Protein AF-A0AAJ4IDJ1-F1 (afdb_monomer)

Nearest PDB structures (foldseek):
  6ama-assembly1_B  TM=6.535E-01  e=5.374E-02  Streptomyces venezuelae
  8dgl-assembly1_B  TM=6.152E-01  e=3.473E-01  Mesorhizobium japonicum R7A
  6amk-assembly1_B  TM=6.258E-01  e=4.579E-01  Streptomyces venezuelae
  6ama-assembly1_A  TM=6.098E-01  e=4.906E-01  Streptomyces venezuelae
  4r4e-assembly1_A  TM=6.134E-01  e=4.181E+00  Bacillus subtilis subsp. subtilis str. 168

Organism: NCBI:txid29495

Solvent-accessible surface area (backbone atoms only — not comparable to full-atom values): 6360 Å² total; per-residue (Å²): 140,83,86,82,80,82,81,80,87,78,88,74,82,65,72,75,59,56,72,76,67,67,76,73,73,73,73,85,62,64,57,90,82,37,76,88,39,52,82,60,35,35,30,56,67,55,51,31,61,74,67,73,47,58,74,66,55,58,58,47,32,45,73,77,66,67,44,75,74,57,82,33,87,83,69,49,27,31,47,37,64,56,52,52,50,39,43,75,78,68,47,82,72,75,72,86,124

Secondary structure (DSSP, 8-state):
--------------TTHHHHH------SS-TTT-TT--SSEEEHHHHHHHHT--HHHHHHHHHHS-PPPPSEETTEEEEHHHHHHHHHHT-------

Mean predicted aligned error: 11.7 Å

pLDDT: mean 79.22, std 13.57, range [37.88, 92.5]

Structure (mmCIF, N/CA/C/O backbone):
data_AF-A0AAJ4IDJ1-F1
#
_entry.id   AF-A0AAJ4IDJ1-F1
#
loop_
_atom_site.group_PDB
_atom_site.id
_atom_site.type_symbol
_atom_site.label_atom_id
_atom_site.label_alt_id
_atom_site.label_comp_id
_atom_site.label_asym_id
_atom_site.label_entity_id
_atom_site.label_seq_id
_atom_site.pdbx_PDB_ins_code
_atom_site.Cartn_x
_atom_site.Cartn_y
_atom_site.Cartn_z
_atom_site.occupancy
_atom_site.B_iso_or_equiv
_atom_site.auth_seq_id
_atom_site.auth_comp_id
_atom_site.auth_asym_id
_atom_site.auth_atom_id
_atom_site.pdbx_PDB_model_num
ATOM 1 N N . MET A 1 1 ? 32.377 -58.630 -39.535 1.00 43.84 1 MET A N 1
ATOM 2 C CA . MET A 1 1 ? 31.602 -58.482 -38.286 1.00 43.84 1 MET A CA 1
ATOM 3 C C . MET A 1 1 ? 31.864 -57.074 -37.769 1.00 43.84 1 MET A C 1
ATOM 5 O O . MET A 1 1 ? 32.988 -56.813 -37.375 1.00 43.84 1 MET A O 1
ATOM 9 N N . ASN A 1 2 ? 30.907 -56.149 -37.881 1.00 50.56 2 ASN A N 1
ATOM 10 C CA . ASN A 1 2 ? 31.060 -54.767 -37.405 1.00 50.56 2 ASN A CA 1
ATOM 11 C C . ASN A 1 2 ? 29.981 -54.508 -36.349 1.00 50.56 2 ASN A C 1
ATOM 13 O O . ASN A 1 2 ? 28.809 -54.374 -36.693 1.00 50.56 2 ASN A O 1
ATOM 17 N N . LEU A 1 3 ? 30.371 -54.501 -35.073 1.00 59.38 3 LEU A N 1
ATOM 18 C CA . LEU A 1 3 ? 29.508 -54.112 -33.957 1.00 59.38 3 LEU A CA 1
ATOM 19 C C . LEU A 1 3 ? 29.703 -52.608 -33.721 1.00 59.38 3 LEU A C 1
ATOM 21 O O . LEU A 1 3 ? 30.628 -52.188 -33.029 1.00 59.38 3 LEU A O 1
ATOM 25 N N . ALA A 1 4 ? 28.862 -51.786 -34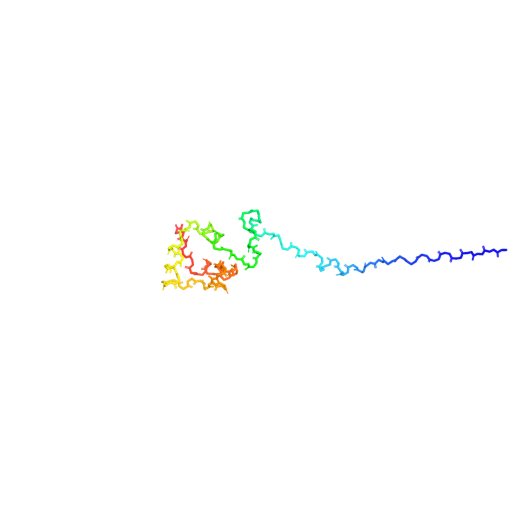.349 1.00 61.66 4 ALA A N 1
ATOM 26 C CA . ALA A 1 4 ? 28.790 -50.363 -34.041 1.00 61.66 4 ALA A CA 1
ATOM 27 C C . ALA A 1 4 ? 28.008 -50.190 -32.729 1.00 61.66 4 ALA A C 1
ATOM 29 O O . ALA A 1 4 ? 26.779 -50.223 -32.712 1.00 61.66 4 ALA A O 1
ATOM 30 N N . ASN A 1 5 ? 28.729 -50.069 -31.613 1.00 66.12 5 ASN A N 1
ATOM 31 C CA . ASN A 1 5 ? 28.133 -49.819 -30.304 1.00 66.12 5 ASN A CA 1
ATOM 32 C C . ASN A 1 5 ? 27.743 -48.339 -30.194 1.00 66.12 5 ASN A C 1
ATOM 34 O O . ASN A 1 5 ? 28.565 -47.486 -29.858 1.00 66.12 5 ASN A O 1
ATOM 38 N N . ASN A 1 6 ? 26.483 -48.036 -30.496 1.00 72.00 6 ASN A N 1
ATOM 39 C CA . ASN A 1 6 ? 25.927 -46.690 -30.395 1.00 72.00 6 ASN A CA 1
ATOM 40 C C . ASN A 1 6 ? 25.486 -46.432 -28.946 1.00 72.00 6 ASN A C 1
ATOM 42 O O . ASN A 1 6 ? 24.355 -46.737 -28.570 1.00 72.00 6 ASN A O 1
ATOM 46 N N . TYR A 1 7 ? 26.384 -45.905 -28.114 1.00 75.31 7 TYR A N 1
ATOM 47 C CA . TYR A 1 7 ? 26.050 -45.517 -26.742 1.00 75.31 7 TYR A CA 1
ATOM 48 C C . TYR A 1 7 ? 25.423 -44.118 -26.724 1.00 75.31 7 TYR A C 1
ATOM 50 O O . TYR A 1 7 ? 26.110 -43.115 -26.911 1.00 75.31 7 TYR A O 1
ATOM 58 N N . THR A 1 8 ? 24.114 -44.038 -26.485 1.00 76.00 8 THR A N 1
ATOM 59 C CA . THR A 1 8 ? 23.414 -42.766 -26.265 1.00 76.00 8 THR A CA 1
ATOM 60 C C . THR A 1 8 ? 23.428 -42.423 -24.778 1.00 76.00 8 THR A C 1
ATOM 62 O O . THR A 1 8 ? 22.761 -43.068 -23.971 1.00 76.00 8 THR A O 1
ATOM 65 N N . PHE A 1 9 ? 24.183 -41.391 -24.404 1.00 79.81 9 PHE A N 1
ATOM 66 C CA . PHE A 1 9 ? 24.162 -40.834 -23.054 1.00 79.81 9 PHE A CA 1
ATOM 67 C C . PHE A 1 9 ? 22.938 -39.924 -22.899 1.00 79.81 9 PHE A C 1
ATOM 69 O O . PHE A 1 9 ? 22.909 -38.823 -23.447 1.00 79.81 9 PHE A O 1
ATOM 76 N N . THR A 1 10 ? 21.915 -40.386 -22.178 1.00 81.44 10 THR A N 1
ATOM 77 C CA . THR A 1 10 ? 20.749 -39.555 -21.843 1.00 81.44 10 THR A CA 1
ATOM 78 C C . THR A 1 10 ? 20.939 -38.990 -20.445 1.00 81.44 10 THR A C 1
ATOM 80 O O . THR A 1 10 ? 20.976 -39.736 -19.468 1.00 81.44 10 THR A O 1
ATOM 83 N N . TYR A 1 11 ? 21.075 -37.668 -20.346 1.00 83.62 11 TYR A N 1
ATOM 84 C CA . TYR A 1 11 ? 21.114 -36.988 -19.059 1.00 83.62 11 TYR A CA 1
ATOM 85 C C . TYR A 1 11 ? 19.697 -36.893 -18.490 1.00 83.62 11 TYR A C 1
ATOM 87 O O . TYR A 1 11 ? 18.841 -36.217 -19.060 1.00 83.62 11 TYR A O 1
ATOM 95 N N . GLN A 1 12 ? 19.464 -37.551 -17.356 1.00 84.50 12 GLN A N 1
ATOM 96 C CA . GLN A 1 12 ? 18.275 -37.334 -16.543 1.00 84.50 12 GLN A CA 1
ATOM 97 C C . GLN A 1 12 ? 18.666 -36.510 -15.322 1.00 84.50 12 GLN A C 1
ATOM 99 O O . GLN A 1 12 ? 19.524 -36.915 -14.537 1.00 84.50 12 GLN A O 1
ATOM 104 N N . ALA A 1 13 ? 18.039 -35.343 -15.176 1.00 84.38 13 ALA A N 1
ATOM 105 C CA . ALA A 1 13 ? 18.240 -34.506 -14.007 1.00 84.38 13 ALA A CA 1
ATOM 106 C C . ALA A 1 13 ? 17.823 -35.278 -12.737 1.00 84.38 13 ALA A C 1
ATOM 108 O O . ALA A 1 13 ? 16.808 -35.983 -12.750 1.00 84.38 13 ALA A O 1
ATOM 109 N N . PRO A 1 14 ? 18.591 -35.177 -11.644 1.00 86.19 14 PRO A N 1
ATOM 110 C CA . PRO A 1 14 ? 18.262 -35.859 -10.404 1.00 86.19 14 PRO A CA 1
ATOM 111 C C . PRO A 1 14 ? 16.996 -35.276 -9.765 1.00 86.19 14 PRO A C 1
ATOM 113 O O . PRO A 1 14 ? 16.782 -34.063 -9.763 1.00 86.19 14 PRO A O 1
ATOM 116 N N . SER A 1 15 ? 16.176 -36.148 -9.174 1.00 81.69 15 SER A N 1
ATOM 117 C CA . SER A 1 15 ? 14.839 -35.806 -8.671 1.00 81.69 15 SER A CA 1
ATOM 118 C C . SER A 1 15 ? 14.818 -34.681 -7.628 1.00 81.69 15 SER A C 1
ATOM 120 O O . SER A 1 15 ? 13.830 -33.959 -7.562 1.00 81.69 15 SER A O 1
ATOM 122 N N . PHE A 1 16 ? 15.898 -34.476 -6.862 1.00 80.44 16 PHE A N 1
ATOM 123 C CA . PHE A 1 16 ? 15.983 -33.415 -5.843 1.00 80.44 16 PHE A CA 1
ATOM 124 C C . PHE A 1 16 ? 15.885 -31.997 -6.426 1.00 80.44 16 PHE A C 1
ATOM 126 O O . PHE A 1 16 ? 15.566 -31.049 -5.715 1.00 80.44 16 PHE A O 1
ATOM 133 N N . LEU A 1 17 ? 16.154 -31.822 -7.725 1.00 77.12 17 LEU A N 1
ATOM 134 C CA . LEU A 1 17 ? 15.996 -30.525 -8.384 1.00 77.12 17 LEU A CA 1
ATOM 135 C C . LEU A 1 17 ? 14.520 -30.118 -8.520 1.00 77.12 17 LEU A C 1
ATOM 137 O O . LEU A 1 17 ? 14.226 -28.924 -8.572 1.00 77.12 17 LEU A O 1
ATOM 141 N N . ASN A 1 18 ? 13.584 -31.075 -8.502 1.00 73.69 18 ASN A N 1
ATOM 142 C CA . ASN A 1 18 ? 12.151 -30.774 -8.543 1.00 73.69 18 ASN A CA 1
ATOM 143 C C . ASN A 1 18 ? 11.646 -30.124 -7.248 1.00 73.69 18 ASN A C 1
ATOM 145 O O . ASN A 1 18 ? 10.694 -29.340 -7.299 1.00 73.69 18 ASN A O 1
ATOM 149 N N . ASP A 1 19 ? 12.298 -30.381 -6.112 1.00 70.81 19 ASP A N 1
ATOM 150 C CA . ASP A 1 19 ? 11.923 -29.791 -4.822 1.00 70.81 19 ASP A CA 1
ATOM 151 C C . ASP A 1 19 ? 12.183 -28.275 -4.798 1.00 70.81 19 ASP A C 1
ATOM 153 O O . ASP A 1 19 ? 11.421 -27.508 -4.206 1.00 70.81 19 ASP A O 1
ATOM 157 N N . PHE A 1 20 ? 13.206 -27.814 -5.526 1.00 65.62 20 PHE A N 1
ATOM 158 C CA . PHE A 1 20 ? 13.498 -26.388 -5.707 1.00 65.62 20 PHE A CA 1
ATOM 159 C C . PHE A 1 20 ? 12.592 -25.716 -6.746 1.00 65.62 20 PHE A C 1
ATOM 161 O O . PHE A 1 20 ? 12.456 -24.493 -6.748 1.00 65.62 20 PHE A O 1
ATOM 168 N N . ALA A 1 21 ? 11.951 -26.492 -7.624 1.00 63.03 21 ALA A N 1
ATOM 169 C CA . ALA A 1 21 ? 11.159 -25.961 -8.730 1.00 63.03 21 ALA A CA 1
ATOM 170 C C . ALA A 1 21 ? 9.758 -25.465 -8.314 1.00 63.03 21 ALA A C 1
ATOM 172 O O . ALA A 1 21 ? 9.125 -24.728 -9.072 1.00 63.03 21 ALA A O 1
ATOM 173 N N . SER A 1 22 ? 9.261 -25.837 -7.126 1.00 58.62 22 SER A N 1
ATOM 174 C CA . SER A 1 22 ? 7.815 -25.785 -6.836 1.00 58.62 22 SER A CA 1
ATOM 175 C C . SER A 1 22 ? 7.334 -24.759 -5.807 1.00 58.62 22 SER A C 1
ATOM 177 O O . SER A 1 22 ? 6.160 -24.783 -5.451 1.00 58.62 22 SER A O 1
ATOM 179 N N . LYS A 1 23 ? 8.139 -23.779 -5.386 1.00 58.75 23 LYS A N 1
ATOM 180 C CA . LYS A 1 23 ? 7.585 -22.599 -4.690 1.00 58.75 23 LYS A CA 1
ATOM 181 C C . LYS A 1 23 ? 7.468 -21.407 -5.631 1.00 58.75 23 LYS A C 1
ATOM 183 O O . LYS A 1 23 ? 8.033 -20.347 -5.389 1.00 58.75 23 LYS A O 1
ATOM 188 N N . LYS A 1 24 ? 6.697 -21.560 -6.710 1.00 57.03 24 LYS A N 1
ATOM 189 C CA . LYS A 1 24 ? 6.071 -20.387 -7.329 1.00 57.03 24 LYS A CA 1
ATOM 190 C C . LYS A 1 24 ? 5.006 -19.913 -6.349 1.00 57.03 24 LYS A C 1
ATOM 192 O O . LYS A 1 24 ? 3.887 -20.416 -6.370 1.00 57.03 24 LYS A O 1
ATOM 197 N N . GLU A 1 25 ? 5.388 -19.030 -5.430 1.00 63.28 25 GLU A N 1
ATOM 198 C CA . GLU A 1 25 ? 4.433 -18.325 -4.581 1.00 63.28 25 GLU A CA 1
ATOM 199 C C . GLU A 1 25 ? 3.357 -17.738 -5.494 1.00 63.28 25 GLU A C 1
ATOM 201 O O . GLU A 1 25 ? 3.657 -16.937 -6.384 1.00 63.28 25 GLU A O 1
ATOM 206 N N . GLN A 1 26 ? 2.121 -18.210 -5.333 1.00 65.00 26 GLN A N 1
ATOM 207 C CA . GLN A 1 26 ? 0.989 -17.695 -6.089 1.00 65.00 26 GLN A CA 1
ATOM 208 C C . GLN A 1 26 ? 0.938 -16.182 -5.872 1.00 65.00 26 GLN A C 1
ATOM 210 O O . GLN A 1 26 ? 1.117 -15.719 -4.743 1.00 65.00 26 GLN A O 1
ATOM 215 N N . ALA A 1 27 ? 0.756 -15.417 -6.949 1.00 63.78 27 ALA A N 1
ATOM 216 C CA . ALA A 1 27 ? 0.711 -13.968 -6.841 1.00 63.78 27 ALA A CA 1
ATOM 217 C C . ALA A 1 27 ? -0.465 -13.586 -5.932 1.00 63.78 27 ALA A C 1
ATOM 219 O O . ALA A 1 27 ? -1.619 -13.819 -6.276 1.00 63.78 27 ALA A O 1
ATOM 220 N N . VAL A 1 28 ? -0.166 -13.023 -4.759 1.00 71.31 28 VAL A N 1
ATOM 221 C CA . VAL A 1 28 ? -1.183 -12.597 -3.774 1.00 71.31 28 VAL A CA 1
ATOM 222 C C . VAL A 1 28 ? -1.908 -11.321 -4.242 1.00 71.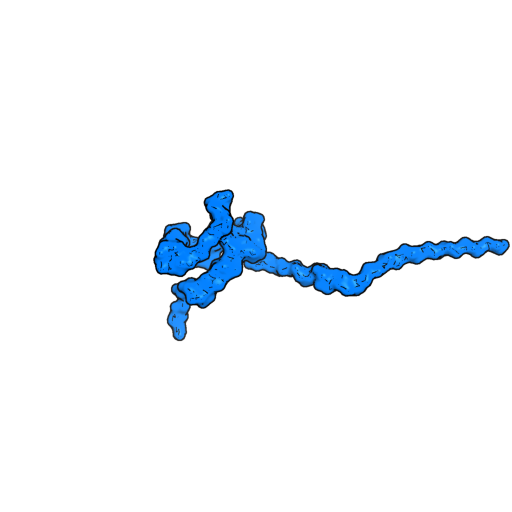31 28 VAL A C 1
ATOM 224 O O . VAL A 1 28 ? -2.847 -10.859 -3.603 1.00 71.31 28 VAL A O 1
ATOM 227 N N . TYR A 1 29 ? -1.472 -10.735 -5.359 1.00 77.06 29 TYR A N 1
ATOM 228 C CA . TYR A 1 29 ? -1.908 -9.440 -5.866 1.00 77.06 29 TYR A CA 1
ATOM 229 C C . TYR A 1 29 ? -2.398 -9.508 -7.316 1.00 77.06 29 TYR A C 1
ATOM 231 O O . TYR A 1 29 ? -1.967 -10.355 -8.102 1.00 77.06 29 TYR A O 1
ATOM 239 N N . ASP A 1 30 ? -3.255 -8.554 -7.685 1.00 80.62 30 ASP A N 1
ATOM 240 C CA . ASP A 1 30 ? -3.742 -8.391 -9.055 1.00 80.62 30 ASP A CA 1
ATOM 241 C C . ASP A 1 30 ? -2.647 -7.817 -9.964 1.00 80.62 30 ASP A C 1
ATOM 243 O O . ASP A 1 30 ? -2.489 -6.600 -10.100 1.00 80.62 30 ASP A O 1
ATOM 247 N N . VAL A 1 31 ? -1.911 -8.705 -10.638 1.00 77.81 31 VAL A N 1
ATOM 248 C CA . VAL A 1 31 ? -0.808 -8.349 -11.551 1.00 77.81 31 VAL A CA 1
ATOM 249 C C . VAL A 1 31 ? -1.267 -7.395 -12.664 1.00 77.81 31 VAL A C 1
ATOM 251 O O . VAL A 1 31 ? -0.545 -6.467 -13.021 1.00 77.81 31 VAL A O 1
ATOM 254 N N . CYS A 1 32 ? -2.486 -7.571 -13.187 1.00 80.44 32 CYS A N 1
ATOM 255 C CA . CYS A 1 32 ? -3.035 -6.714 -14.243 1.00 80.44 32 CYS A CA 1
ATOM 256 C C . CYS A 1 32 ? -3.352 -5.291 -13.762 1.00 80.44 32 CYS A C 1
ATOM 258 O O . CYS A 1 32 ? -3.298 -4.352 -14.552 1.00 80.44 32 CYS A O 1
ATOM 260 N N . LYS A 1 33 ? -3.701 -5.127 -12.482 1.00 83.00 33 LYS A N 1
ATOM 261 C CA . LYS A 1 33 ? -4.082 -3.832 -11.911 1.00 83.00 33 LYS A CA 1
ATOM 262 C C . LYS A 1 33 ? -2.865 -3.074 -11.384 1.00 83.00 33 LYS A C 1
ATOM 264 O O . LYS A 1 33 ? -2.805 -1.851 -11.500 1.00 83.00 33 LYS A O 1
ATOM 269 N N . TYR A 1 34 ? -1.883 -3.800 -10.849 1.00 85.06 34 TYR A N 1
ATOM 270 C CA . TYR A 1 34 ? -0.675 -3.237 -10.255 1.00 85.06 34 TYR A CA 1
ATOM 271 C C . TYR A 1 34 ? 0.589 -3.904 -10.810 1.00 85.06 34 TYR A C 1
ATOM 273 O O . TYR A 1 34 ? 1.197 -4.732 -10.129 1.00 85.06 34 TYR A O 1
ATOM 281 N N . PRO A 1 35 ? 1.047 -3.510 -12.012 1.00 82.81 35 PRO A N 1
ATOM 282 C CA . PRO A 1 35 ? 2.242 -4.102 -12.616 1.00 82.81 35 PRO A CA 1
ATOM 283 C C . PRO A 1 35 ? 3.519 -3.836 -11.803 1.00 82.81 35 PRO A C 1
ATOM 285 O O . PRO A 1 35 ? 4.467 -4.609 -11.853 1.00 82.81 35 PRO A O 1
ATOM 288 N N . GLU A 1 36 ? 3.533 -2.755 -11.021 1.00 83.62 36 GLU A N 1
ATOM 289 C CA . GLU A 1 36 ? 4.665 -2.343 -10.180 1.00 83.62 36 GLU A CA 1
ATOM 290 C C . GLU A 1 36 ? 4.695 -3.033 -8.805 1.00 83.62 36 GLU A C 1
ATOM 292 O O . GLU A 1 36 ? 5.628 -2.826 -8.024 1.00 83.62 36 GLU A O 1
ATOM 297 N N . SER A 1 37 ? 3.654 -3.804 -8.475 1.00 85.94 37 SER A N 1
ATOM 298 C CA . SER A 1 37 ? 3.566 -4.532 -7.207 1.00 85.94 37 SER A CA 1
ATOM 299 C C . SER A 1 37 ? 4.162 -5.925 -7.348 1.00 85.94 37 SER A C 1
ATOM 301 O O . SER A 1 37 ? 4.230 -6.49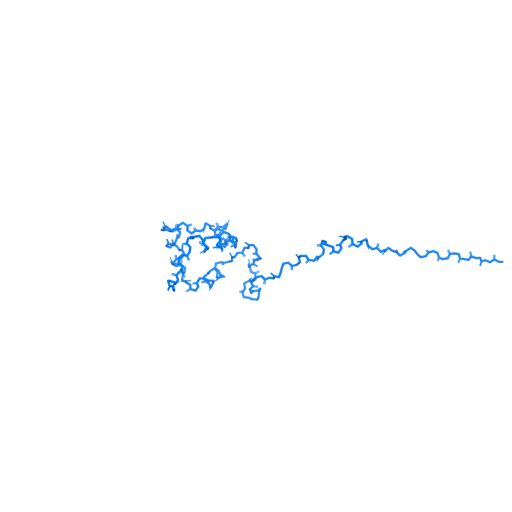0 -8.439 1.00 85.94 37 SER A O 1
ATOM 303 N N . SER A 1 38 ? 4.648 -6.464 -6.238 1.00 84.50 38 SER A N 1
ATOM 304 C CA . SER A 1 38 ? 5.231 -7.800 -6.152 1.00 84.50 38 SER A CA 1
ATOM 305 C C . SER A 1 38 ? 4.706 -8.516 -4.914 1.00 84.50 38 SER A C 1
ATOM 307 O O . SER A 1 38 ? 4.070 -7.895 -4.064 1.00 84.50 38 SER A O 1
ATOM 309 N N . ASN A 1 39 ? 4.989 -9.812 -4.756 1.00 84.06 39 ASN A N 1
ATOM 310 C CA . ASN A 1 39 ? 4.566 -10.558 -3.563 1.00 84.06 39 ASN A CA 1
ATOM 311 C C . ASN A 1 39 ? 5.036 -9.877 -2.269 1.00 84.06 39 ASN A C 1
ATOM 313 O O . ASN A 1 39 ? 4.271 -9.763 -1.314 1.00 84.06 39 ASN A O 1
ATOM 317 N N . SER A 1 40 ? 6.252 -9.332 -2.257 1.00 87.69 40 SER A N 1
ATOM 318 C CA . SER A 1 40 ? 6.826 -8.688 -1.073 1.00 87.69 40 SER A CA 1
ATOM 319 C C . SER A 1 40 ? 6.568 -7.182 -0.992 1.00 87.69 40 SER A C 1
ATOM 321 O O . SER A 1 40 ? 6.658 -6.626 0.102 1.00 87.69 40 SER A O 1
ATOM 323 N N . ILE A 1 41 ? 6.272 -6.506 -2.108 1.00 90.38 41 ILE A N 1
ATOM 324 C CA . ILE A 1 41 ? 6.190 -5.040 -2.174 1.00 90.38 41 ILE A CA 1
ATOM 325 C C . ILE A 1 41 ? 4.821 -4.604 -2.684 1.00 90.38 41 ILE A C 1
ATOM 327 O O . ILE A 1 41 ? 4.410 -4.998 -3.772 1.00 90.38 41 ILE A O 1
ATOM 331 N N . MET A 1 42 ? 4.169 -3.717 -1.934 1.00 91.44 42 MET A N 1
ATOM 332 C CA . MET A 1 42 ? 2.924 -3.077 -2.339 1.00 91.44 42 MET A CA 1
ATOM 333 C C . MET A 1 42 ? 3.138 -1.661 -2.863 1.00 91.44 42 MET A C 1
ATOM 335 O O . MET A 1 42 ? 3.875 -0.860 -2.274 1.00 91.44 42 MET A O 1
ATOM 339 N N . CYS A 1 43 ? 2.455 -1.330 -3.957 1.00 92.12 43 CYS A N 1
ATOM 340 C CA . CYS A 1 43 ? 2.425 0.029 -4.497 1.00 92.12 43 CYS A CA 1
ATOM 341 C C . CYS A 1 43 ? 1.414 0.919 -3.775 1.00 92.12 43 CYS A C 1
ATOM 343 O O . CYS A 1 43 ? 0.483 0.444 -3.136 1.00 92.12 43 CYS A O 1
ATOM 345 N N . HIS A 1 44 ? 1.548 2.240 -3.930 1.00 89.81 44 HIS A N 1
ATOM 346 C CA . HIS A 1 44 ? 0.624 3.184 -3.295 1.00 89.81 44 HIS A CA 1
ATOM 347 C C . HIS A 1 44 ? -0.850 2.923 -3.618 1.00 89.81 44 HIS A C 1
ATOM 349 O O . HIS A 1 44 ? -1.660 2.920 -2.700 1.00 89.81 44 HIS A O 1
ATOM 355 N N . GLN A 1 45 ? -1.185 2.674 -4.887 1.00 88.81 45 GLN A N 1
ATOM 356 C CA . GLN A 1 45 ? -2.567 2.392 -5.295 1.00 88.81 45 GLN A CA 1
ATOM 357 C C . GLN A 1 45 ? -3.088 1.090 -4.679 1.00 88.81 45 GLN A C 1
ATOM 359 O O . GLN A 1 45 ? -4.186 1.059 -4.141 1.00 88.81 45 GLN A O 1
ATOM 364 N N . GLU A 1 46 ? -2.260 0.047 -4.666 1.00 90.56 46 GLU A N 1
ATOM 365 C CA . GLU A 1 46 ? -2.607 -1.225 -4.039 1.00 90.56 46 GLU A CA 1
ATOM 366 C C . GLU A 1 46 ? -2.868 -1.076 -2.537 1.00 90.56 46 GLU A C 1
ATOM 368 O O . GLU A 1 46 ? -3.852 -1.604 -2.032 1.00 90.56 46 GLU A O 1
ATOM 373 N N . VAL A 1 47 ? -2.033 -0.311 -1.827 1.00 89.19 47 VAL A N 1
ATOM 374 C CA . VAL A 1 47 ? -2.232 -0.035 -0.398 1.00 89.19 47 VAL A CA 1
ATOM 375 C C . VAL A 1 47 ? -3.528 0.748 -0.167 1.00 89.19 47 VAL A C 1
ATOM 377 O O . VAL A 1 47 ? -4.277 0.429 0.753 1.00 89.19 47 VAL A O 1
ATOM 380 N N . LEU A 1 48 ? -3.823 1.759 -0.990 1.00 89.44 48 LEU A N 1
ATOM 381 C CA . LEU A 1 48 ? -5.072 2.523 -0.882 1.00 89.44 48 LEU A CA 1
ATOM 382 C C . LEU A 1 48 ? -6.301 1.626 -1.055 1.00 89.44 48 LEU A C 1
ATOM 384 O O . LEU A 1 48 ? -7.228 1.696 -0.244 1.00 89.44 48 LEU A O 1
ATOM 388 N N . ASP A 1 49 ? -6.271 0.757 -2.062 1.00 89.19 49 ASP A N 1
ATOM 389 C CA . ASP A 1 49 ? -7.351 -0.177 -2.364 1.00 89.19 49 ASP A CA 1
ATOM 390 C C . ASP A 1 49 ? -7.490 -1.265 -1.298 1.00 89.19 49 ASP A C 1
ATOM 392 O O . ASP A 1 49 ? -8.610 -1.603 -0.919 1.00 89.19 49 ASP A O 1
ATOM 396 N N . PHE A 1 50 ? -6.373 -1.756 -0.753 1.00 87.44 50 PHE A N 1
ATOM 397 C CA . PHE A 1 50 ? -6.361 -2.722 0.346 1.00 87.44 50 PHE A CA 1
ATOM 398 C C . PHE A 1 50 ? -7.099 -2.182 1.577 1.00 87.44 50 PHE A C 1
ATOM 400 O O . PHE A 1 50 ? -7.897 -2.885 2.193 1.00 87.44 50 PHE A O 1
ATOM 407 N N . PHE A 1 51 ? -6.878 -0.910 1.916 1.00 86.25 51 PHE A N 1
ATOM 408 C CA . PHE A 1 51 ? -7.556 -0.268 3.041 1.00 86.25 51 PHE A CA 1
ATOM 409 C C . PHE A 1 51 ? -8.935 0.300 2.688 1.00 86.25 51 PHE A C 1
ATOM 411 O O . PHE A 1 51 ? -9.691 0.649 3.597 1.00 86.25 51 PHE A O 1
ATOM 418 N N . GLN A 1 52 ? -9.262 0.436 1.399 1.00 85.19 52 GLN A N 1
ATOM 419 C CA . GLN A 1 52 ? -10.420 1.194 0.911 1.00 85.19 52 GLN A CA 1
ATOM 420 C C . GLN A 1 52 ? -10.473 2.609 1.528 1.00 85.19 52 GLN A C 1
ATOM 422 O O . GLN A 1 52 ? -11.535 3.120 1.899 1.00 85.19 52 GLN A O 1
ATOM 427 N N . LYS A 1 53 ? -9.301 3.236 1.713 1.00 85.06 53 LYS A N 1
ATOM 428 C CA . LYS A 1 53 ? -9.144 4.569 2.319 1.00 85.06 53 LYS A CA 1
ATOM 429 C C . LYS A 1 53 ? -8.372 5.503 1.401 1.00 85.06 53 LYS A C 1
ATOM 431 O O . LYS A 1 53 ? -7.583 5.085 0.562 1.00 85.06 53 LYS A O 1
ATOM 436 N N . GLY A 1 54 ? -8.583 6.801 1.606 1.00 87.38 54 GLY A N 1
ATOM 437 C CA . GLY A 1 54 ? -7.869 7.843 0.881 1.00 87.38 54 GLY A CA 1
ATOM 438 C C . GLY A 1 54 ? -6.428 8.029 1.361 1.00 87.38 54 GLY A C 1
ATOM 439 O O . GLY A 1 54 ? -6.058 7.693 2.488 1.00 87.38 54 GLY A O 1
ATOM 440 N N . ARG A 1 55 ? -5.615 8.668 0.514 1.00 86.94 55 ARG A N 1
ATOM 441 C CA . ARG A 1 55 ? -4.207 9.008 0.789 1.00 86.94 55 ARG A CA 1
ATOM 442 C C . ARG A 1 55 ? -4.009 9.777 2.096 1.00 86.94 55 ARG A C 1
ATOM 444 O O . ARG A 1 55 ? -3.017 9.564 2.790 1.00 86.94 55 ARG A O 1
ATOM 451 N N . THR A 1 56 ? -4.941 10.661 2.436 1.00 88.88 56 THR A N 1
ATOM 452 C CA . THR A 1 56 ? -4.910 11.459 3.669 1.00 88.88 56 THR A CA 1
ATOM 453 C C . THR A 1 56 ? -4.927 10.585 4.919 1.00 88.88 56 THR A C 1
ATOM 455 O O . THR A 1 56 ? -4.196 10.865 5.865 1.00 88.88 56 THR A O 1
ATOM 458 N N . THR A 1 57 ? -5.682 9.487 4.899 1.00 88.31 57 THR A N 1
ATOM 459 C CA . THR A 1 57 ? -5.784 8.549 6.018 1.00 88.31 57 THR A CA 1
ATOM 460 C C . THR A 1 57 ? -4.449 7.865 6.303 1.00 88.31 57 THR A C 1
ATOM 462 O O . THR A 1 57 ? -4.034 7.801 7.455 1.00 88.31 57 THR A O 1
ATOM 465 N N . ILE A 1 58 ? -3.719 7.445 5.264 1.00 87.94 58 ILE A N 1
ATOM 466 C CA . ILE A 1 58 ? -2.374 6.867 5.424 1.00 87.94 58 ILE A CA 1
ATOM 467 C C . ILE A 1 58 ? -1.416 7.898 6.040 1.00 87.94 58 ILE A C 1
ATOM 469 O O . ILE A 1 58 ? -0.640 7.573 6.936 1.00 87.94 58 ILE A O 1
ATOM 473 N N . ILE A 1 59 ? -1.482 9.160 5.600 1.00 88.25 59 ILE A N 1
ATOM 474 C CA . ILE A 1 59 ? -0.660 10.242 6.166 1.00 88.25 59 ILE A CA 1
ATOM 475 C C . ILE A 1 59 ? -0.978 10.446 7.652 1.00 88.25 59 ILE A C 1
ATOM 477 O O . ILE A 1 59 ? -0.060 10.617 8.452 1.00 88.25 59 ILE A O 1
ATOM 481 N N . GLN A 1 60 ? -2.257 10.409 8.029 1.00 89.25 60 GLN A N 1
ATOM 482 C CA . GLN A 1 60 ? -2.679 10.516 9.423 1.00 89.25 60 GLN A CA 1
ATOM 483 C C . GLN A 1 60 ? -2.194 9.323 10.255 1.00 89.25 60 GLN A C 1
ATOM 485 O O . GLN A 1 60 ? -1.611 9.522 11.317 1.00 89.25 60 GLN A O 1
ATOM 490 N N . TRP A 1 61 ? -2.331 8.090 9.758 1.00 89.31 61 TRP A N 1
ATOM 491 C CA . TRP A 1 61 ? -1.852 6.901 10.469 1.00 89.31 61 TRP A CA 1
ATOM 492 C C . TRP A 1 61 ? -0.339 6.894 10.671 1.00 89.31 61 TRP A C 1
ATOM 494 O O . TRP A 1 61 ? 0.129 6.418 11.702 1.00 89.31 61 TRP A O 1
ATOM 504 N N . ARG A 1 62 ? 0.431 7.473 9.746 1.00 87.75 62 ARG A N 1
ATOM 505 C CA . ARG A 1 62 ? 1.876 7.661 9.940 1.00 87.75 62 ARG A CA 1
ATOM 506 C C . ARG A 1 62 ? 2.201 8.609 11.095 1.00 87.75 62 ARG A C 1
ATOM 508 O O . ARG A 1 62 ? 3.223 8.426 11.739 1.00 87.75 62 ARG A O 1
ATOM 515 N N . LYS A 1 63 ? 1.350 9.605 11.361 1.00 87.62 63 LYS A N 1
ATOM 516 C CA . LYS A 1 63 ? 1.546 10.565 12.460 1.00 87.62 63 LYS A CA 1
ATOM 517 C C . LYS A 1 63 ? 1.031 10.043 13.799 1.00 87.62 63 LYS A C 1
ATOM 519 O O . LYS A 1 63 ? 1.678 10.250 14.814 1.00 87.62 63 LYS A O 1
ATOM 524 N N . GLU A 1 64 ? -0.134 9.401 13.798 1.00 86.25 64 GLU A N 1
ATOM 525 C CA . GLU A 1 64 ? -0.866 9.068 15.028 1.00 86.25 64 GLU A CA 1
ATOM 526 C C . GLU A 1 64 ? -0.686 7.613 15.476 1.00 86.25 64 GLU A C 1
ATOM 528 O O . GLU A 1 64 ? -0.713 7.337 16.670 1.00 86.25 64 GLU A O 1
ATOM 533 N N . ARG A 1 65 ? -0.540 6.673 14.532 1.00 83.19 65 ARG A N 1
ATOM 534 C CA . ARG A 1 65 ? -0.631 5.219 14.783 1.00 83.19 65 ARG A CA 1
ATOM 535 C C . ARG A 1 65 ? 0.619 4.435 14.369 1.00 83.19 65 ARG A C 1
ATOM 537 O O . ARG A 1 65 ? 0.586 3.208 14.315 1.00 83.19 65 ARG A O 1
ATOM 544 N N . GLY A 1 66 ? 1.696 5.134 14.008 1.00 86.44 66 GLY A N 1
ATOM 545 C CA . GLY A 1 66 ? 2.957 4.512 13.599 1.00 86.44 66 GLY A CA 1
ATOM 546 C C . GLY A 1 66 ? 2.838 3.608 12.369 1.00 86.44 66 GLY A C 1
ATOM 547 O O . GLY A 1 66 ? 3.458 2.550 12.334 1.00 86.44 66 GLY A O 1
ATOM 548 N N . PHE A 1 67 ? 2.019 3.982 11.377 1.00 89.50 67 PHE A N 1
ATOM 549 C CA . PHE A 1 67 ? 1.921 3.214 10.128 1.00 89.50 67 PHE A CA 1
ATOM 550 C C . PHE A 1 67 ? 3.302 3.040 9.463 1.00 89.50 67 PHE A C 1
ATOM 552 O O . PHE A 1 67 ? 4.069 4.011 9.455 1.00 89.50 67 PHE A O 1
ATOM 559 N N . PRO A 1 68 ? 3.606 1.867 8.865 1.00 90.38 68 PRO A N 1
ATOM 560 C CA . PRO A 1 68 ? 4.920 1.568 8.310 1.00 90.38 68 PRO A CA 1
ATOM 561 C C . PRO A 1 68 ? 5.432 2.640 7.350 1.00 90.38 68 PRO A C 1
ATOM 563 O O . PRO A 1 68 ? 4.708 3.163 6.489 1.00 90.38 68 PRO A O 1
ATOM 566 N N . GLU A 1 69 ? 6.716 2.953 7.479 1.00 90.31 69 GLU A N 1
ATOM 567 C CA . GLU A 1 69 ? 7.383 3.847 6.547 1.00 90.31 69 GLU A CA 1
ATOM 568 C C . GLU A 1 69 ? 7.510 3.185 5.167 1.00 90.31 69 GLU A C 1
ATOM 570 O O . GLU A 1 69 ? 7.747 1.978 5.066 1.00 90.31 69 GLU A O 1
ATOM 575 N N . PRO A 1 70 ? 7.342 3.955 4.082 1.00 91.44 70 PRO A N 1
ATOM 576 C CA . PRO A 1 70 ? 7.556 3.429 2.750 1.00 91.44 70 PRO A CA 1
ATOM 577 C C . PRO A 1 70 ? 9.048 3.149 2.519 1.00 91.44 70 PRO A C 1
ATOM 579 O O . PRO A 1 70 ? 9.899 3.978 2.841 1.00 91.44 70 PRO A O 1
ATOM 582 N N . ILE A 1 71 ? 9.361 2.020 1.883 1.00 89.94 71 ILE A N 1
ATOM 583 C CA . ILE A 1 71 ? 10.733 1.645 1.501 1.00 89.94 71 ILE A CA 1
ATOM 584 C C . ILE A 1 71 ? 11.312 2.549 0.409 1.00 89.94 71 ILE A C 1
ATOM 586 O O . ILE A 1 71 ? 12.525 2.678 0.283 1.00 89.94 71 ILE A O 1
ATOM 590 N N . SER A 1 72 ? 10.448 3.180 -0.389 1.00 89.31 72 SER A N 1
ATOM 591 C CA . SER A 1 72 ? 10.835 4.160 -1.402 1.00 89.31 72 SER A CA 1
ATOM 592 C C . SER A 1 72 ? 9.888 5.349 -1.368 1.00 89.31 72 SER A C 1
ATOM 594 O O . SER A 1 72 ? 8.686 5.191 -1.161 1.00 89.31 72 SER A O 1
ATOM 596 N N . LYS A 1 73 ? 10.434 6.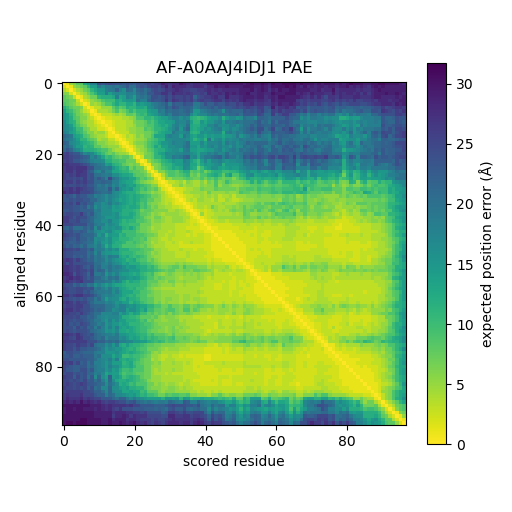554 -1.559 1.00 83.19 73 LYS A N 1
ATOM 597 C CA . LYS A 1 73 ? 9.674 7.815 -1.548 1.00 83.19 73 LYS A CA 1
ATOM 598 C C . LYS A 1 73 ? 9.190 8.225 -2.947 1.00 83.19 73 LYS A C 1
ATOM 600 O O . LYS A 1 73 ? 8.250 9.011 -3.040 1.00 83.19 73 LYS A O 1
ATOM 605 N N . ALA A 1 74 ? 9.790 7.691 -4.013 1.00 85.81 74 ALA A N 1
ATOM 606 C CA . ALA A 1 74 ? 9.457 8.013 -5.401 1.00 85.81 74 ALA A CA 1
ATOM 607 C C . ALA A 1 74 ? 9.777 6.821 -6.335 1.00 85.81 74 ALA A C 1
ATOM 609 O O . ALA A 1 74 ? 10.928 6.673 -6.741 1.00 85.81 74 ALA A O 1
ATOM 610 N N . PRO A 1 75 ? 8.797 5.964 -6.684 1.00 85.62 75 PRO A N 1
ATOM 611 C CA . PRO A 1 75 ? 7.404 5.951 -6.223 1.00 85.62 75 PRO A CA 1
ATOM 612 C C . PRO A 1 75 ? 7.252 5.409 -4.791 1.00 85.62 75 PRO A C 1
ATOM 614 O O . PRO A 1 75 ? 8.082 4.641 -4.311 1.00 85.62 75 PRO A O 1
ATOM 617 N N . LEU A 1 76 ? 6.159 5.791 -4.122 1.00 90.19 76 LEU A N 1
ATOM 618 C CA . LEU A 1 76 ? 5.795 5.296 -2.789 1.00 90.19 76 LEU A CA 1
ATOM 619 C C . LEU A 1 76 ? 5.533 3.783 -2.811 1.00 90.19 76 LEU A C 1
ATOM 621 O O . LEU A 1 76 ? 4.620 3.321 -3.502 1.00 90.19 76 LEU A O 1
ATOM 625 N N . ARG A 1 77 ? 6.326 3.034 -2.041 1.00 92.50 77 ARG A N 1
ATOM 626 C CA . ARG A 1 77 ? 6.262 1.567 -1.941 1.00 92.50 77 ARG A CA 1
ATOM 627 C C . ARG A 1 77 ? 6.350 1.119 -0.490 1.00 92.50 77 ARG A C 1
ATOM 629 O O . ARG A 1 77 ? 7.108 1.710 0.271 1.00 92.50 77 ARG A O 1
ATOM 636 N N . TRP A 1 78 ? 5.641 0.055 -0.132 1.00 92.38 78 TRP A N 1
ATOM 637 C CA . TRP A 1 78 ? 5.659 -0.539 1.208 1.00 92.38 78 TRP A CA 1
ATOM 638 C C . TRP A 1 78 ? 5.981 -2.026 1.155 1.00 92.38 78 TRP A C 1
ATOM 640 O O . TRP A 1 78 ? 5.701 -2.686 0.160 1.00 92.38 78 TRP A O 1
ATOM 650 N N . LEU A 1 79 ? 6.533 -2.566 2.241 1.00 91.88 79 LEU A N 1
ATOM 651 C CA . LEU A 1 79 ? 6.643 -4.014 2.400 1.00 91.88 79 LEU A CA 1
ATOM 652 C C . LEU A 1 79 ? 5.280 -4.594 2.762 1.00 91.88 79 LEU A C 1
ATOM 654 O O . LEU A 1 79 ? 4.634 -4.120 3.698 1.00 91.88 79 LEU A O 1
ATOM 658 N N . ARG A 1 80 ? 4.862 -5.643 2.048 1.00 90.19 80 ARG A N 1
ATOM 659 C CA . ARG A 1 80 ? 3.603 -6.337 2.327 1.00 90.19 80 ARG A CA 1
ATOM 660 C C . ARG A 1 80 ? 3.591 -6.908 3.738 1.00 90.19 80 ARG A C 1
ATOM 662 O O . ARG A 1 80 ? 2.607 -6.720 4.438 1.00 90.19 80 ARG A O 1
ATOM 669 N N . SER A 1 81 ? 4.691 -7.523 4.171 1.00 90.06 81 SER A N 1
ATOM 670 C CA . SER A 1 81 ? 4.834 -8.054 5.531 1.00 90.06 81 SER A CA 1
ATOM 671 C C . SER A 1 81 ? 4.604 -6.979 6.592 1.00 90.06 81 SER A C 1
ATOM 673 O O . SER A 1 81 ? 3.748 -7.159 7.445 1.00 90.06 81 SER A O 1
ATOM 675 N N . ALA A 1 82 ? 5.279 -5.832 6.482 1.00 90.12 82 ALA A N 1
ATOM 676 C CA . ALA A 1 82 ? 5.152 -4.742 7.450 1.00 90.12 82 ALA A CA 1
ATOM 677 C C . ALA A 1 82 ? 3.728 -4.165 7.502 1.00 90.12 82 ALA A C 1
ATOM 679 O O . ALA A 1 82 ? 3.221 -3.845 8.574 1.00 90.12 82 ALA A O 1
ATOM 680 N N . VAL A 1 83 ? 3.066 -4.028 6.348 1.00 89.25 83 VAL A N 1
ATOM 681 C CA . VAL A 1 83 ? 1.677 -3.549 6.293 1.00 89.25 83 VAL A CA 1
ATOM 682 C C . VAL A 1 83 ? 0.718 -4.579 6.888 1.00 89.25 83 VAL A C 1
ATOM 684 O O . VAL A 1 83 ? -0.159 -4.195 7.653 1.00 89.25 83 VAL A O 1
ATOM 687 N N . MET A 1 84 ? 0.888 -5.866 6.579 1.00 87.31 84 MET A N 1
ATOM 688 C CA . MET A 1 84 ? 0.052 -6.950 7.109 1.00 87.31 84 MET A CA 1
ATOM 689 C C . MET A 1 84 ? 0.227 -7.118 8.622 1.00 87.31 84 MET A C 1
ATOM 691 O O . MET A 1 84 ? -0.763 -7.189 9.342 1.00 87.31 84 MET A O 1
ATOM 695 N N . GLU A 1 85 ? 1.464 -7.095 9.115 1.00 89.31 85 GLU A N 1
ATOM 696 C CA . GLU A 1 85 ? 1.776 -7.124 10.546 1.00 89.31 85 GLU A CA 1
ATOM 697 C C . GLU A 1 85 ? 1.157 -5.911 11.251 1.00 89.31 85 GLU A C 1
ATOM 699 O 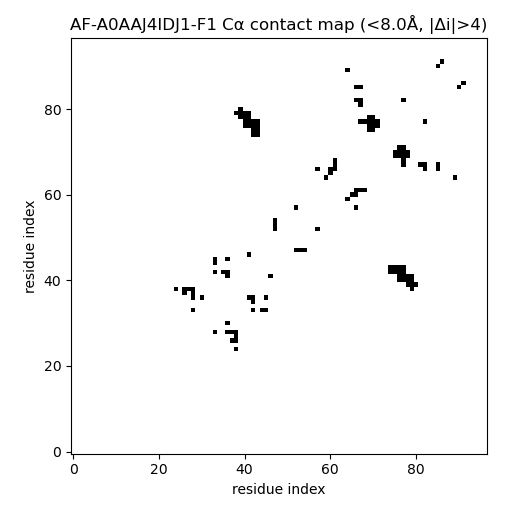O . GLU A 1 85 ? 0.472 -6.042 12.264 1.00 89.31 85 GLU A O 1
ATOM 704 N N . TRP A 1 86 ? 1.298 -4.712 10.677 1.00 89.06 86 TRP A N 1
ATOM 705 C CA . TRP A 1 86 ? 0.649 -3.533 11.240 1.00 89.06 86 TRP A CA 1
ATOM 706 C C . TRP A 1 86 ? -0.875 -3.681 11.269 1.00 89.06 86 TRP A C 1
ATOM 708 O O . TRP A 1 86 ? -1.490 -3.301 12.262 1.00 89.06 86 TRP A O 1
ATOM 718 N N . VAL A 1 87 ? -1.496 -4.261 10.236 1.00 86.56 87 VAL A N 1
ATOM 719 C CA . VAL A 1 87 ? -2.941 -4.550 10.212 1.00 86.56 87 VAL A CA 1
ATOM 720 C C . VAL A 1 87 ? -3.338 -5.498 11.345 1.00 86.56 87 VAL A C 1
ATOM 722 O O . VAL A 1 87 ? -4.337 -5.250 12.020 1.00 86.56 87 VAL A O 1
ATOM 725 N N . GLU A 1 88 ? -2.547 -6.542 11.581 1.00 84.69 88 GLU A N 1
ATOM 726 C CA . GLU A 1 88 ? -2.779 -7.547 12.620 1.00 84.69 88 GLU A CA 1
ATOM 727 C C . GLU A 1 88 ? -2.634 -6.972 14.041 1.00 84.69 88 GLU A C 1
ATOM 729 O O . GLU A 1 88 ? -3.484 -7.216 14.905 1.00 84.69 88 GLU A O 1
ATOM 734 N N . HIS A 1 89 ? -1.599 -6.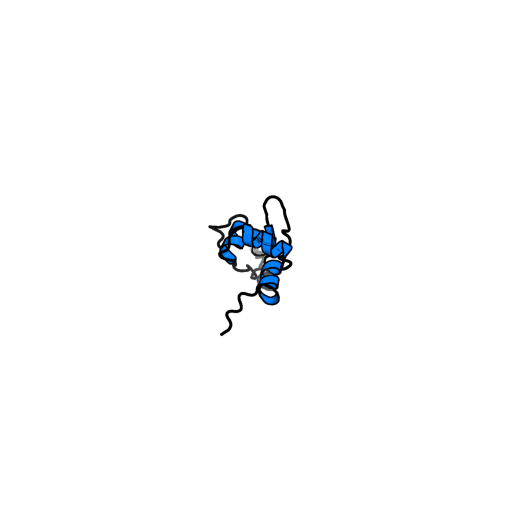159 14.273 1.00 79.00 89 HIS A N 1
ATOM 735 C CA . HIS A 1 89 ? -1.249 -5.638 15.597 1.00 79.00 89 HIS A CA 1
ATOM 736 C C . HIS A 1 89 ? -1.914 -4.296 15.949 1.00 79.00 89 HIS A C 1
ATOM 738 O O . HIS A 1 89 ? -2.440 -4.129 17.048 1.00 79.00 89 HIS A O 1
ATOM 744 N N . GLN A 1 90 ? -1.869 -3.318 15.043 1.00 70.31 90 GLN A N 1
ATOM 745 C CA . GLN A 1 90 ? -2.235 -1.909 15.277 1.00 70.31 90 GLN A CA 1
ATOM 746 C C . GLN A 1 90 ? -3.448 -1.454 14.452 1.00 70.31 90 GLN A C 1
ATOM 748 O O . GLN A 1 90 ? -4.116 -0.479 14.808 1.00 70.31 90 GLN A O 1
ATOM 753 N N . GLY A 1 91 ? -3.747 -2.137 13.345 1.00 60.09 91 GLY A N 1
ATOM 754 C CA . GLY A 1 91 ? -4.692 -1.723 12.311 1.00 60.09 91 GLY A CA 1
ATOM 755 C C . GLY A 1 91 ? -6.153 -1.919 12.685 1.00 60.09 91 GLY A C 1
ATOM 756 O O . GLY A 1 91 ? -6.905 -2.484 11.903 1.00 60.09 91 GLY A O 1
ATOM 757 N N . GLY 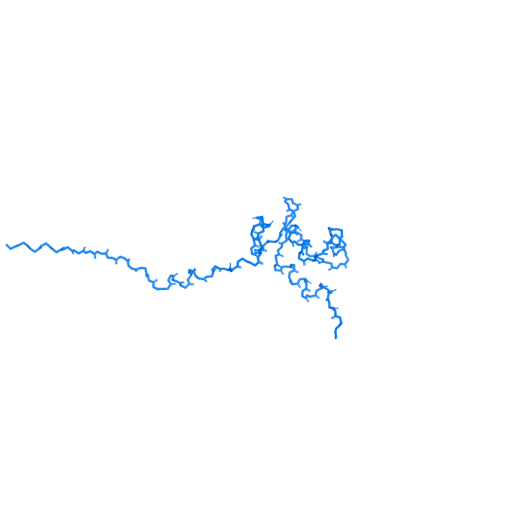A 1 92 ? -6.549 -1.433 13.866 1.00 51.88 92 GLY A N 1
ATOM 758 C CA . GLY A 1 92 ? -7.874 -1.504 14.478 1.00 51.88 92 GLY A CA 1
ATOM 759 C C . GLY A 1 92 ? -9.053 -1.227 13.540 1.00 51.88 92 GLY A C 1
ATOM 760 O O . GLY A 1 92 ? -9.669 -0.166 13.591 1.00 51.88 92 GLY A O 1
ATOM 761 N N . PHE A 1 93 ? -9.415 -2.246 12.767 1.00 57.66 93 PHE A N 1
ATOM 762 C CA . PHE A 1 93 ? -10.731 -2.506 12.198 1.00 57.66 93 PHE A CA 1
ATOM 763 C C . PHE A 1 93 ? -11.366 -3.702 12.910 1.00 57.66 93 PHE A C 1
ATOM 765 O O . PHE A 1 93 ? -12.106 -4.471 12.299 1.00 57.66 93 PHE A O 1
ATOM 772 N N . LYS A 1 94 ? -11.088 -3.886 14.211 1.00 48.03 94 LYS A N 1
ATOM 773 C CA . LYS A 1 94 ? -11.879 -4.811 15.021 1.00 48.03 94 LYS A CA 1
ATOM 774 C C . LYS A 1 94 ? -13.289 -4.223 15.054 1.00 48.03 94 LYS A C 1
ATOM 776 O O . LYS A 1 94 ? -13.580 -3.34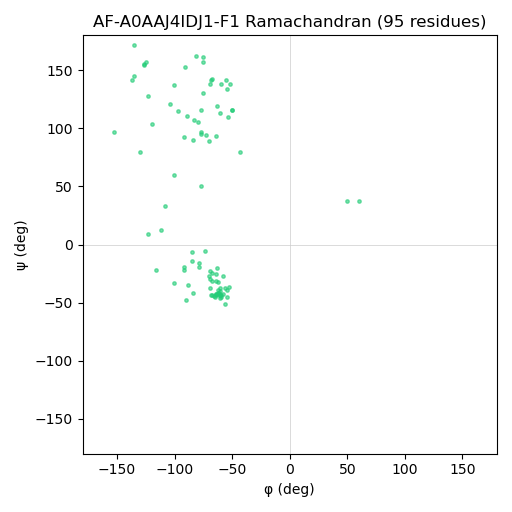6 15.862 1.00 48.03 94 LYS A O 1
ATOM 781 N N . LYS A 1 95 ? -14.157 -4.650 14.129 1.00 39.88 95 LYS A N 1
ATOM 782 C CA . LYS A 1 95 ? -15.587 -4.670 14.415 1.00 39.88 95 LYS A CA 1
ATOM 783 C C . LYS A 1 95 ? -15.679 -5.472 15.703 1.00 39.88 95 LYS A C 1
ATOM 785 O O . LYS A 1 95 ? -15.352 -6.655 15.703 1.00 39.88 95 LYS A O 1
ATOM 790 N N . ALA A 1 96 ? -16.017 -4.794 16.795 1.00 40.91 96 ALA A N 1
ATOM 791 C CA . ALA A 1 96 ? -16.596 -5.472 17.933 1.00 40.91 96 ALA A CA 1
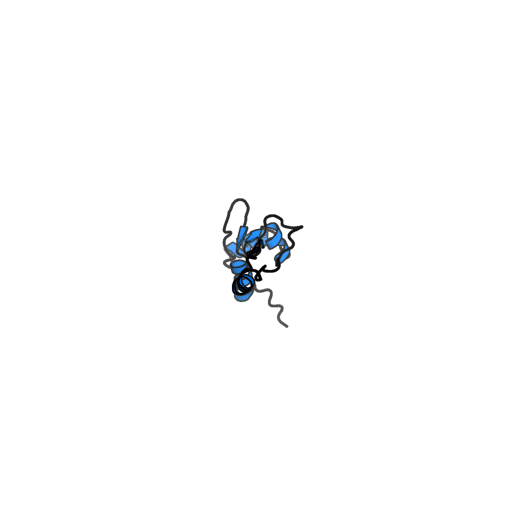ATOM 792 C C . ALA A 1 96 ? -17.740 -6.326 17.370 1.00 40.91 96 ALA A C 1
ATOM 794 O O . ALA A 1 96 ? -18.650 -5.789 16.733 1.00 40.91 96 ALA A O 1
ATOM 795 N N . SER A 1 97 ? -17.609 -7.639 17.495 1.00 37.88 97 SER A N 1
ATOM 796 C CA . SER A 1 97 ? -18.723 -8.567 17.394 1.00 37.88 97 SER A CA 1
ATOM 797 C C . SER A 1 97 ? -18.867 -9.256 18.731 1.00 37.88 97 SER A C 1
ATOM 799 O O . SER A 1 97 ? -17.832 -9.406 19.421 1.00 37.88 97 SER A O 1
#

Radius of gyration: 24.34 Å; Cα contacts (8 Å, |Δi|>4): 69; chains: 1; bounding box: 50×70×56 Å

Sequence (97 aa):
MNLANNYTFTYQAPSFLNDFASKKEQAVYDVCKYPESSNSIMCHQEVLDFFQKGRTTIIQWRKERGFPEPISKAPLRWLRSAVMEWVEHQGGFKKAS

Foldseek 3Di:
DDDPPDDDDDDDDDPVVVVVVPPPPDFPDDCVVCVPAGNFKDFPVRLCVVVVHDPVVQVVCVVPQVQDAAPDVVRGMHTPVSNVVCCVPGVPPPPPD